Protein AF-A0A1L5KER3-F1 (afdb_monomer_lite)

Structure (mmCIF, N/CA/C/O backbone):
data_AF-A0A1L5KER3-F1
#
_entry.id   AF-A0A1L5KER3-F1
#
loop_
_atom_site.group_PDB
_atom_site.id
_atom_site.type_symbol
_atom_site.label_atom_id
_atom_site.label_alt_id
_atom_site.label_comp_id
_atom_site.label_asym_id
_atom_site.label_entity_id
_atom_site.label_seq_id
_atom_site.pdbx_PDB_ins_code
_atom_site.Cartn_x
_atom_site.Cartn_y
_atom_site.Cartn_z
_atom_site.occupancy
_atom_site.B_iso_or_equiv
_atom_site.auth_seq_id
_atom_site.auth_comp_id
_atom_site.auth_asym_id
_atom_site.auth_atom_id
_atom_site.pdbx_PDB_model_num
ATOM 1 N N . MET A 1 1 ? 20.670 -11.833 -35.541 1.00 56.44 1 MET A N 1
ATOM 2 C CA . MET A 1 1 ? 21.575 -10.970 -34.744 1.00 56.44 1 MET A CA 1
ATOM 3 C C . MET A 1 1 ? 22.126 -11.774 -33.566 1.00 56.44 1 MET A C 1
ATOM 5 O O . MET A 1 1 ? 21.333 -12.255 -32.764 1.00 56.44 1 MET A O 1
ATOM 9 N N . LYS A 1 2 ? 23.446 -12.002 -33.480 1.00 54.19 2 LYS A N 1
ATOM 10 C CA . LYS A 1 2 ? 24.056 -12.730 -32.347 1.00 54.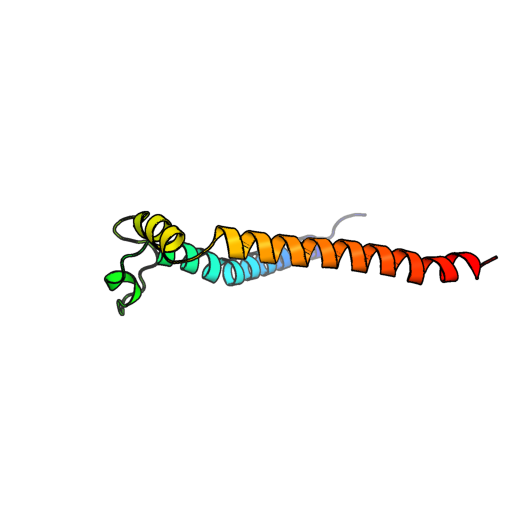19 2 LYS A CA 1
ATOM 11 C C . LYS A 1 2 ? 24.110 -11.794 -31.137 1.00 54.19 2 LYS A C 1
ATOM 13 O O . LYS A 1 2 ? 24.771 -10.766 -31.207 1.00 54.19 2 LYS A O 1
ATOM 18 N N . LYS A 1 3 ? 23.414 -12.133 -30.047 1.00 62.81 3 LYS A N 1
ATOM 19 C CA . LYS A 1 3 ? 23.486 -11.357 -28.800 1.00 62.81 3 LYS A CA 1
ATOM 20 C C . LYS A 1 3 ? 24.883 -11.484 -28.211 1.00 62.81 3 LYS A C 1
ATOM 22 O O . LYS A 1 3 ? 25.374 -12.596 -28.013 1.00 62.81 3 LYS A O 1
ATOM 27 N N . THR A 1 4 ? 25.528 -10.356 -27.960 1.00 80.31 4 THR A N 1
ATOM 28 C CA . THR A 1 4 ? 26.881 -10.334 -27.412 1.00 80.31 4 THR A CA 1
ATOM 29 C C . THR A 1 4 ? 26.845 -10.575 -25.900 1.00 80.31 4 THR A C 1
ATOM 31 O O . THR A 1 4 ? 25.828 -10.380 -25.231 1.00 80.31 4 THR A O 1
ATOM 34 N N . LYS A 1 5 ? 27.966 -11.023 -25.317 1.00 77.50 5 LYS A N 1
ATOM 35 C CA . LYS A 1 5 ? 28.070 -11.224 -23.857 1.00 77.50 5 LYS A CA 1
ATOM 36 C C . LYS A 1 5 ? 27.829 -9.918 -23.081 1.00 77.50 5 LYS A C 1
ATOM 38 O O . LYS A 1 5 ? 27.328 -9.974 -21.959 1.00 77.50 5 LYS A O 1
ATOM 43 N N . ALA A 1 6 ? 28.149 -8.769 -23.683 1.00 83.75 6 ALA A N 1
ATOM 44 C CA . ALA A 1 6 ? 27.885 -7.443 -23.132 1.00 83.75 6 ALA A CA 1
ATOM 45 C C . ALA A 1 6 ? 26.376 -7.179 -22.980 1.00 83.75 6 ALA A C 1
ATOM 47 O O . ALA A 1 6 ? 25.944 -6.788 -21.899 1.00 83.75 6 ALA A O 1
ATOM 48 N N . ASP A 1 7 ? 25.565 -7.534 -23.984 1.00 87.81 7 ASP A N 1
ATOM 49 C CA . ASP A 1 7 ? 24.099 -7.393 -23.930 1.00 87.81 7 ASP A CA 1
ATOM 50 C C . ASP A 1 7 ? 23.478 -8.217 -22.795 1.00 87.81 7 ASP A C 1
ATOM 52 O O . ASP A 1 7 ? 22.523 -7.794 -22.139 1.00 87.81 7 ASP A O 1
ATOM 56 N N . ARG A 1 8 ? 24.024 -9.417 -22.543 1.00 88.25 8 ARG A N 1
ATOM 57 C CA . ARG A 1 8 ? 23.575 -10.278 -21.439 1.00 88.25 8 ARG A CA 1
ATOM 58 C C . ARG A 1 8 ? 23.923 -9.668 -20.082 1.00 88.25 8 ARG A C 1
ATOM 60 O O . ARG A 1 8 ? 23.071 -9.670 -19.200 1.00 88.25 8 ARG A O 1
ATOM 67 N N . ARG A 1 9 ? 25.144 -9.147 -19.917 1.00 91.81 9 ARG A N 1
ATOM 68 C CA . ARG A 1 9 ? 25.582 -8.488 -18.673 1.00 91.81 9 ARG A CA 1
ATOM 69 C C . ARG A 1 9 ? 24.754 -7.241 -18.386 1.00 91.81 9 ARG A C 1
ATOM 71 O O . ARG A 1 9 ? 24.235 -7.121 -17.284 1.00 91.81 9 ARG A O 1
ATOM 78 N N . PHE A 1 10 ? 24.571 -6.377 -19.384 1.00 94.19 10 PHE A N 1
ATOM 79 C CA . PHE A 1 10 ? 23.746 -5.178 -19.260 1.00 94.19 10 PHE A CA 1
ATOM 80 C C . PHE A 1 10 ? 22.324 -5.530 -18.824 1.00 94.19 10 PHE A C 1
ATOM 82 O O . PHE A 1 10 ? 21.848 -5.013 -17.825 1.00 94.19 10 PHE A O 1
ATOM 89 N N . ARG A 1 11 ? 21.684 -6.504 -19.482 1.00 94.25 11 ARG A N 1
ATOM 90 C CA . ARG A 1 11 ? 20.331 -6.945 -19.118 1.00 94.25 11 ARG A CA 1
ATOM 91 C C . ARG A 1 11 ? 20.226 -7.455 -17.682 1.00 94.25 11 ARG A C 1
ATOM 93 O O . ARG A 1 11 ? 19.245 -7.149 -17.017 1.00 94.25 11 ARG A O 1
ATOM 100 N N . VAL A 1 12 ? 21.197 -8.243 -17.218 1.00 96.12 12 VAL A N 1
ATOM 101 C CA . VAL A 1 12 ? 21.203 -8.751 -15.836 1.00 96.12 12 VAL A CA 1
ATOM 102 C C . VAL A 1 12 ? 21.368 -7.602 -14.846 1.00 96.12 12 VAL A C 1
ATOM 104 O O . VAL A 1 12 ? 20.613 -7.531 -13.885 1.00 96.12 12 VAL A O 1
ATOM 107 N N . LEU A 1 13 ? 22.294 -6.675 -15.102 1.00 97.00 13 LEU A N 1
ATOM 108 C CA . LEU A 1 13 ? 22.494 -5.500 -14.252 1.00 97.00 13 LEU A CA 1
ATOM 109 C C . LEU A 1 13 ? 21.252 -4.603 -14.221 1.00 97.00 13 LEU A C 1
ATOM 111 O O . LEU A 1 13 ? 20.813 -4.216 -13.143 1.00 97.00 13 LEU A O 1
ATOM 115 N N . SER A 1 14 ? 20.639 -4.333 -15.376 1.00 96.19 14 SER A N 1
ATOM 116 C CA . SER A 1 14 ? 19.384 -3.583 -15.456 1.00 96.19 14 SER A CA 1
ATOM 117 C C . SER A 1 14 ? 18.254 -4.292 -14.716 1.00 96.19 14 SER A C 1
ATOM 119 O O . SER A 1 14 ? 17.507 -3.639 -13.999 1.00 96.19 14 SER A O 1
ATOM 121 N N . ALA A 1 15 ? 18.134 -5.616 -14.844 1.00 97.06 15 ALA A N 1
ATOM 122 C CA . ALA A 1 15 ? 17.119 -6.381 -14.126 1.00 97.06 15 ALA A CA 1
ATOM 123 C C . ALA A 1 15 ? 17.331 -6.319 -12.608 1.00 97.06 15 ALA A C 1
ATOM 125 O O . ALA A 1 15 ? 16.379 -6.077 -11.879 1.00 97.06 15 ALA A O 1
ATOM 126 N N . LEU A 1 16 ? 18.568 -6.478 -12.127 1.00 97.94 16 LEU A N 1
ATOM 127 C CA . LEU A 1 16 ? 18.890 -6.339 -10.703 1.00 97.94 16 LEU A CA 1
ATOM 128 C C . LEU A 1 16 ? 18.566 -4.935 -10.186 1.00 97.94 16 LEU A C 1
ATOM 130 O O . LEU A 1 16 ? 17.965 -4.799 -9.124 1.00 97.94 16 LEU A O 1
ATOM 134 N N . PHE A 1 17 ? 18.915 -3.904 -10.956 1.00 98.00 17 PHE A N 1
ATOM 135 C CA . PHE A 1 17 ? 18.628 -2.518 -10.607 1.00 98.00 17 PHE A CA 1
ATOM 136 C C . PHE A 1 17 ? 17.121 -2.237 -10.546 1.00 98.00 17 PHE A C 1
ATOM 138 O O . PHE A 1 17 ? 16.643 -1.673 -9.567 1.00 98.00 17 PHE A O 1
ATOM 145 N N . VAL A 1 18 ? 16.352 -2.682 -11.545 1.00 97.94 18 VAL A N 1
ATOM 146 C CA . VAL A 1 18 ? 14.888 -2.532 -11.551 1.00 97.94 18 VAL A CA 1
ATOM 147 C C . VAL A 1 18 ? 14.254 -3.304 -10.396 1.00 97.94 18 VAL A C 1
ATOM 149 O O . VAL A 1 18 ? 13.402 -2.756 -9.707 1.00 97.94 18 VAL A O 1
ATOM 152 N N . THR A 1 19 ? 14.699 -4.533 -10.123 1.00 97.75 19 THR A N 1
ATOM 153 C CA . THR A 1 19 ? 14.214 -5.312 -8.975 1.00 97.75 19 THR A CA 1
ATOM 154 C C . THR A 1 19 ? 14.489 -4.592 -7.658 1.00 97.75 19 THR A C 1
ATOM 156 O O . THR A 1 19 ? 13.599 -4.517 -6.815 1.00 97.75 19 THR A O 1
ATOM 159 N N . LEU A 1 20 ? 15.680 -4.011 -7.484 1.00 97.94 20 LEU A N 1
ATOM 160 C CA . LEU A 1 20 ? 16.004 -3.214 -6.301 1.00 97.94 20 LEU A CA 1
ATOM 161 C C . LEU A 1 20 ? 15.060 -2.012 -6.161 1.00 97.94 20 LEU A C 1
ATOM 163 O O . LEU A 1 20 ? 14.507 -1.799 -5.086 1.00 97.94 20 LEU A O 1
ATOM 167 N N . LEU A 1 21 ? 14.815 -1.269 -7.246 1.00 97.69 21 LEU A N 1
ATOM 168 C CA . LEU A 1 21 ? 13.862 -0.155 -7.240 1.00 97.69 21 LEU A CA 1
ATOM 169 C C . LEU A 1 21 ? 12.437 -0.612 -6.902 1.00 97.69 21 LEU A C 1
ATOM 171 O O . LEU A 1 21 ? 11.749 0.051 -6.125 1.00 97.69 21 LEU A O 1
ATOM 175 N N . CYS A 1 22 ? 11.995 -1.754 -7.430 1.00 97.50 22 CYS A N 1
ATOM 176 C CA . CYS A 1 22 ? 10.704 -2.347 -7.084 1.00 97.50 22 CYS A CA 1
ATOM 177 C C . CYS A 1 22 ? 10.618 -2.703 -5.595 1.00 97.50 22 CYS A C 1
ATOM 179 O O . CYS A 1 22 ? 9.597 -2.437 -4.972 1.00 97.50 22 CYS A O 1
ATOM 181 N N . LEU A 1 23 ? 11.677 -3.258 -5.000 1.00 97.06 23 LEU A N 1
ATOM 182 C CA . LEU A 1 23 ? 11.700 -3.563 -3.566 1.00 97.06 23 LEU A CA 1
ATOM 183 C C . LEU A 1 23 ? 11.682 -2.289 -2.717 1.00 97.06 23 LEU A C 1
ATOM 185 O O . LEU A 1 23 ? 10.915 -2.209 -1.763 1.00 97.06 23 LEU A O 1
ATOM 189 N N . MET A 1 24 ? 12.462 -1.270 -3.086 1.00 96.81 24 MET A N 1
ATOM 190 C CA . MET A 1 24 ? 12.492 0.011 -2.369 1.00 96.81 24 MET A CA 1
ATOM 191 C C . MET A 1 24 ? 11.141 0.734 -2.412 1.00 96.81 24 MET A C 1
ATOM 193 O O . MET A 1 24 ? 10.706 1.287 -1.407 1.00 96.81 24 MET A O 1
ATOM 197 N N . THR A 1 25 ? 10.465 0.716 -3.562 1.00 95.62 25 THR A N 1
ATOM 198 C CA . THR A 1 25 ? 9.141 1.340 -3.733 1.00 95.62 25 THR A CA 1
ATOM 199 C C . THR A 1 25 ? 8.004 0.491 -3.163 1.00 95.62 25 THR A C 1
ATOM 201 O O . THR A 1 25 ? 7.018 1.040 -2.680 1.00 95.62 25 THR A O 1
ATOM 204 N N . GLY A 1 26 ? 8.140 -0.836 -3.169 1.00 96.56 26 GLY A N 1
ATOM 205 C CA . GLY A 1 26 ? 7.171 -1.764 -2.588 1.00 96.56 26 GLY A CA 1
ATOM 206 C C . GLY A 1 26 ? 7.246 -1.854 -1.064 1.00 96.56 26 GLY A C 1
ATOM 207 O O . GLY A 1 26 ? 6.226 -2.080 -0.419 1.00 96.56 26 GLY A O 1
ATOM 208 N N . PHE A 1 27 ? 8.421 -1.631 -0.470 1.00 95.62 27 PHE A N 1
ATOM 209 C CA . PHE A 1 27 ? 8.622 -1.675 0.980 1.00 95.62 27 PHE A CA 1
ATOM 210 C C . PHE A 1 27 ? 7.628 -0.810 1.781 1.00 95.62 27 PHE A C 1
ATOM 212 O O . PHE A 1 27 ? 6.978 -1.361 2.673 1.00 95.62 27 PHE A O 1
ATOM 219 N N . PRO A 1 28 ? 7.414 0.489 1.474 1.00 94.25 28 PRO A N 1
ATOM 220 C CA . PRO A 1 28 ? 6.423 1.285 2.197 1.00 94.25 28 PRO A CA 1
ATOM 221 C C . PRO A 1 28 ? 4.997 0.734 2.053 1.00 94.25 28 PRO A C 1
ATOM 223 O O . PRO A 1 28 ? 4.218 0.834 2.995 1.00 94.25 28 PRO A O 1
ATOM 226 N N . LEU A 1 29 ? 4.649 0.087 0.934 1.00 95.19 29 LEU A N 1
ATOM 227 C CA . LEU A 1 29 ? 3.334 -0.546 0.775 1.00 95.19 29 LEU A CA 1
ATOM 228 C C . LEU A 1 29 ? 3.174 -1.740 1.724 1.00 95.19 29 LEU A C 1
ATOM 230 O O . LEU A 1 29 ? 2.151 -1.858 2.397 1.00 95.19 29 LEU A O 1
ATOM 234 N N . VAL A 1 30 ? 4.202 -2.583 1.848 1.00 95.25 30 VAL A N 1
ATOM 235 C CA . VAL A 1 30 ? 4.196 -3.704 2.804 1.00 95.25 30 VAL A CA 1
ATOM 236 C C . VAL A 1 30 ? 4.080 -3.191 4.241 1.00 95.25 30 VAL A C 1
ATOM 238 O O . VAL A 1 30 ? 3.275 -3.716 5.009 1.00 95.25 30 VAL A O 1
ATOM 241 N N . MET A 1 31 ? 4.802 -2.118 4.581 1.00 93.88 31 MET A N 1
ATOM 242 C CA . MET A 1 31 ? 4.691 -1.463 5.889 1.00 93.88 31 MET A CA 1
ATOM 243 C C . MET A 1 31 ? 3.266 -0.987 6.176 1.00 93.88 31 MET A C 1
ATOM 245 O O . MET A 1 31 ? 2.747 -1.251 7.256 1.00 93.88 31 MET A O 1
ATOM 249 N N . THR A 1 32 ? 2.598 -0.339 5.214 1.00 94.69 32 THR A N 1
ATOM 250 C CA . THR A 1 32 ? 1.213 0.125 5.422 1.00 94.69 32 THR A CA 1
ATOM 251 C C . THR A 1 32 ? 0.242 -1.024 5.692 1.00 94.69 32 THR A C 1
ATOM 253 O O . THR A 1 32 ? -0.633 -0.895 6.547 1.00 94.69 32 THR A O 1
ATOM 256 N N . ILE A 1 33 ? 0.419 -2.168 5.020 1.00 95.69 33 ILE A N 1
ATOM 257 C CA . ILE A 1 33 ? -0.397 -3.365 5.257 1.00 95.69 33 ILE A CA 1
ATOM 258 C C . ILE A 1 33 ? -0.112 -3.932 6.650 1.00 95.69 33 ILE A C 1
ATOM 260 O O . ILE A 1 33 ? -1.054 -4.242 7.376 1.00 95.69 33 ILE A O 1
ATOM 264 N N . SER A 1 34 ? 1.156 -4.022 7.052 1.00 95.44 34 SER A N 1
ATOM 265 C CA . SER A 1 34 ? 1.524 -4.502 8.387 1.00 95.44 34 SER A CA 1
ATOM 266 C C . SER A 1 34 ? 0.921 -3.636 9.495 1.00 95.44 34 SER A C 1
ATOM 268 O O . SER A 1 34 ? 0.169 -4.137 10.327 1.00 95.44 34 SER A O 1
ATOM 270 N N . VAL A 1 35 ? 1.123 -2.317 9.424 1.00 94.94 35 VAL A N 1
ATOM 271 C CA . VAL A 1 35 ? 0.581 -1.342 10.387 1.00 94.94 35 VAL A CA 1
ATOM 272 C C . VAL A 1 35 ? -0.947 -1.405 10.462 1.00 94.94 35 VAL A C 1
ATOM 274 O O . VAL A 1 35 ? -1.518 -1.303 11.544 1.00 94.94 35 VAL A O 1
ATOM 277 N N . SER A 1 36 ? -1.638 -1.639 9.341 1.00 96.06 36 SER A N 1
ATOM 278 C CA . SER A 1 36 ? -3.102 -1.790 9.343 1.00 96.06 36 SER A CA 1
ATOM 279 C C . SER A 1 36 ? -3.599 -2.977 10.181 1.00 96.06 36 SER A C 1
ATOM 281 O O . SER A 1 36 ? -4.742 -2.976 10.640 1.00 96.06 36 SER A O 1
ATOM 283 N N . LEU A 1 37 ? -2.741 -3.979 10.389 1.00 96.75 37 LEU A N 1
ATOM 284 C CA . LEU A 1 37 ? -3.016 -5.208 11.130 1.00 96.75 37 LEU A CA 1
ATOM 285 C C . LEU A 1 37 ? -2.412 -5.198 12.541 1.00 96.75 37 LEU A C 1
ATOM 287 O O . LEU A 1 37 ? -2.547 -6.196 13.241 1.00 96.75 37 LEU A O 1
ATOM 291 N N . GLN A 1 38 ? -1.778 -4.102 12.958 1.00 96.12 38 GLN A N 1
ATOM 292 C CA . GLN A 1 38 ? -1.171 -3.942 14.278 1.00 96.12 38 GLN A CA 1
ATOM 293 C C . GLN A 1 38 ? -2.122 -3.286 15.283 1.00 96.12 38 GLN A C 1
ATOM 2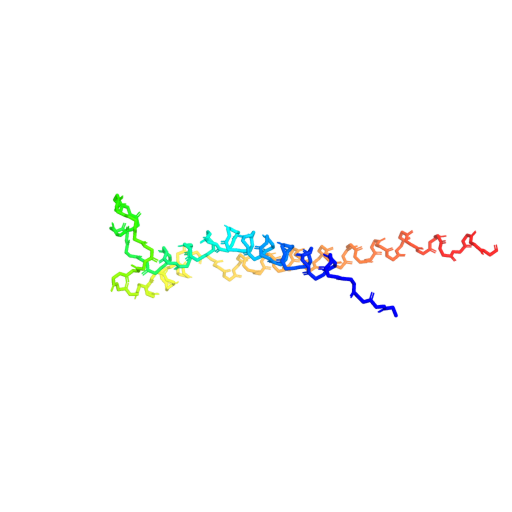95 O O . GLN A 1 38 ? -3.061 -2.563 14.939 1.00 96.12 38 GLN A O 1
ATOM 300 N N . THR A 1 39 ? -1.867 -3.529 16.563 1.00 95.56 39 THR A N 1
ATOM 301 C CA . THR A 1 39 ? -2.450 -2.786 17.683 1.00 95.56 39 THR A CA 1
ATOM 302 C C . THR A 1 39 ? -1.821 -1.396 17.794 1.00 95.56 39 THR A C 1
ATOM 304 O O . THR A 1 39 ? -0.693 -1.170 17.362 1.00 95.56 39 THR A O 1
ATOM 307 N N . MET A 1 40 ? -2.512 -0.444 18.430 1.00 92.75 40 MET A N 1
ATOM 308 C CA . MET A 1 40 ? -1.957 0.906 18.622 1.00 92.75 40 MET A CA 1
ATOM 309 C C . MET A 1 40 ? -0.646 0.890 19.426 1.00 92.75 40 MET A C 1
ATOM 311 O O . MET A 1 40 ? 0.252 1.672 19.138 1.00 92.75 40 MET A O 1
ATOM 315 N N . SER A 1 41 ? -0.502 -0.019 20.394 1.00 92.81 41 SER A N 1
ATOM 316 C CA . SER A 1 41 ? 0.744 -0.189 21.152 1.00 92.81 41 SER A CA 1
ATOM 317 C C . SER A 1 41 ? 1.913 -0.650 20.284 1.00 92.81 41 SER A C 1
ATOM 319 O O . SER A 1 41 ? 3.020 -0.164 20.479 1.00 92.81 41 SER A O 1
ATOM 321 N N . GLU A 1 42 ? 1.681 -1.547 19.320 1.00 93.12 42 GLU A N 1
ATOM 322 C CA . GLU A 1 42 ? 2.724 -1.995 18.386 1.00 93.12 42 GLU A CA 1
ATOM 323 C C . GLU A 1 42 ? 3.126 -0.874 17.421 1.00 93.12 42 GLU A C 1
ATOM 325 O O . GLU A 1 42 ? 4.314 -0.686 17.179 1.00 93.12 42 GLU A O 1
ATOM 330 N N . VAL A 1 43 ? 2.158 -0.095 16.922 1.00 92.88 43 VAL A N 1
ATOM 331 C CA . VAL A 1 43 ? 2.408 1.023 15.992 1.00 92.88 43 VAL A CA 1
ATOM 332 C C . VAL A 1 43 ? 3.226 2.145 16.639 1.00 92.88 43 VAL A C 1
ATOM 334 O O . VAL A 1 43 ? 4.056 2.761 15.974 1.00 92.88 43 VAL A O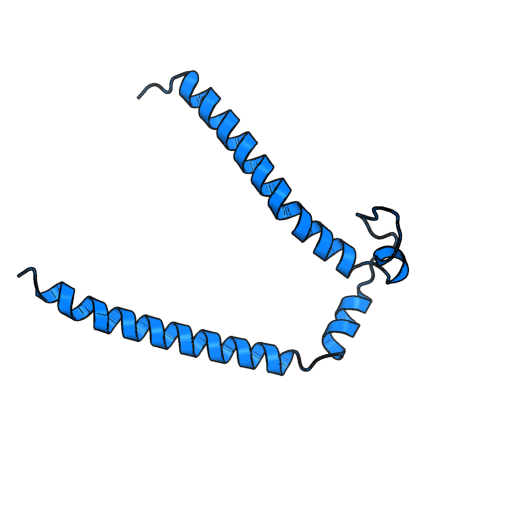 1
ATOM 337 N N . TYR A 1 44 ? 2.997 2.423 17.926 1.00 92.50 44 TYR A N 1
ATOM 338 C CA . TYR A 1 44 ? 3.742 3.436 18.684 1.00 92.50 44 TYR A CA 1
ATOM 339 C C . TYR A 1 44 ? 4.974 2.877 19.411 1.00 92.50 44 TYR A C 1
ATOM 341 O O . TYR A 1 44 ? 5.626 3.615 20.153 1.00 92.50 44 TYR A O 1
ATOM 349 N N . SER A 1 45 ? 5.294 1.594 19.219 1.00 91.06 45 SER A N 1
ATOM 350 C CA . SER A 1 45 ? 6.493 0.991 19.796 1.00 91.06 45 SER A CA 1
ATOM 351 C C . SER A 1 45 ? 7.757 1.625 19.194 1.00 91.06 45 SER A C 1
ATOM 353 O O . SER A 1 45 ? 7.786 1.907 17.994 1.00 91.06 45 SER A O 1
ATOM 355 N N . PRO A 1 46 ? 8.824 1.843 19.987 1.00 87.25 46 PRO A N 1
ATOM 356 C CA . PRO A 1 46 ? 10.128 2.239 19.454 1.00 87.25 46 PRO A CA 1
ATOM 357 C C . PRO A 1 46 ? 10.800 1.124 18.633 1.00 87.25 46 PRO A C 1
ATOM 359 O O . PRO A 1 46 ? 11.750 1.400 17.897 1.00 87.25 46 PRO A O 1
ATOM 362 N N . ASP A 1 47 ? 10.321 -0.115 18.754 1.00 86.81 47 ASP A N 1
ATOM 363 C CA . ASP A 1 47 ? 10.860 -1.271 18.045 1.00 86.81 47 ASP A CA 1
ATOM 364 C C . ASP A 1 47 ? 10.328 -1.363 16.609 1.00 86.81 47 ASP A C 1
ATOM 366 O O . ASP A 1 47 ? 9.160 -1.084 16.323 1.00 86.81 47 ASP A O 1
ATOM 370 N N . LEU A 1 48 ? 11.185 -1.803 15.682 1.00 83.25 48 LEU A N 1
ATOM 371 C CA . LEU A 1 48 ? 10.794 -2.022 14.289 1.00 83.25 48 LEU A CA 1
ATOM 372 C C . LEU A 1 48 ? 9.966 -3.310 14.156 1.00 83.25 48 LEU A C 1
ATOM 374 O O . LEU A 1 48 ? 10.485 -4.371 13.805 1.00 83.25 48 LEU A O 1
ATOM 378 N N . ASN A 1 49 ? 8.659 -3.190 14.370 1.00 86.06 49 ASN A N 1
ATOM 379 C CA . ASN A 1 49 ? 7.714 -4.289 14.205 1.00 86.06 49 ASN A CA 1
ATOM 380 C C . ASN A 1 49 ? 7.189 -4.336 12.764 1.00 86.06 49 ASN A C 1
ATOM 382 O O . ASN A 1 49 ? 6.240 -3.651 12.394 1.00 86.06 49 ASN A O 1
ATOM 386 N N . LEU A 1 50 ? 7.835 -5.149 11.923 1.00 89.00 50 LEU A N 1
ATOM 387 C CA . LEU A 1 50 ? 7.433 -5.389 10.528 1.00 89.00 50 LEU A CA 1
ATOM 388 C C . LEU A 1 50 ? 6.315 -6.425 10.392 1.00 89.00 50 LEU A C 1
ATOM 390 O O . LEU A 1 50 ? 5.567 -6.386 9.418 1.00 89.00 50 LEU A O 1
ATOM 394 N N . ILE A 1 51 ? 6.219 -7.363 11.331 1.00 92.69 51 ILE A N 1
ATOM 395 C CA . ILE A 1 51 ? 5.215 -8.428 11.351 1.00 92.69 51 ILE A CA 1
ATOM 396 C C . ILE A 1 51 ? 4.460 -8.279 12.677 1.00 92.69 51 ILE A C 1
ATOM 398 O O . ILE A 1 51 ? 5.123 -8.234 13.709 1.00 92.69 51 ILE A O 1
ATOM 402 N N . PRO A 1 52 ? 3.123 -8.145 12.665 1.00 91.81 52 PRO A N 1
ATOM 403 C CA . PRO A 1 52 ? 2.336 -8.034 13.893 1.00 91.81 52 PRO A CA 1
ATOM 404 C C . PRO A 1 52 ? 2.388 -9.332 14.703 1.00 91.81 52 PRO A C 1
ATOM 406 O O . PRO A 1 52 ? 2.376 -10.419 14.118 1.00 91.81 52 PRO A O 1
ATOM 409 N N . ASP A 1 53 ? 2.331 -9.221 16.030 1.00 91.38 53 ASP A N 1
ATOM 410 C CA . ASP A 1 53 ? 2.249 -10.389 16.915 1.00 91.38 53 ASP A CA 1
ATOM 411 C C . ASP A 1 53 ? 0.895 -11.099 16.764 1.00 91.38 53 ASP A C 1
ATOM 413 O O . ASP A 1 53 ? 0.799 -12.329 16.788 1.00 91.38 53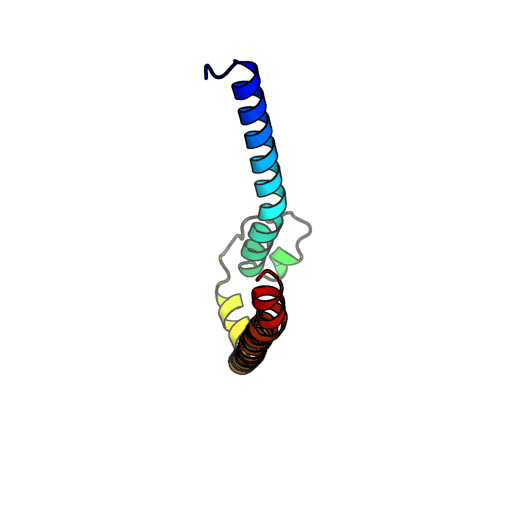 ASP A O 1
ATOM 417 N N . ALA A 1 54 ? -0.172 -10.318 16.560 1.00 93.12 54 ALA A N 1
ATOM 418 C CA . ALA A 1 54 ? -1.518 -10.814 16.300 1.00 93.12 54 ALA A CA 1
ATOM 419 C C . ALA A 1 54 ? -2.235 -9.963 15.244 1.00 93.12 54 ALA A C 1
ATOM 421 O O . ALA A 1 54 ? -2.288 -8.741 15.345 1.00 93.12 54 ALA A O 1
ATOM 422 N N . LEU A 1 55 ? -2.853 -10.618 14.255 1.00 95.56 55 LEU A N 1
ATOM 423 C CA . LEU A 1 55 ? -3.545 -9.950 13.148 1.00 95.56 55 LEU A CA 1
ATOM 424 C C . LEU A 1 55 ? -4.830 -9.237 13.614 1.00 95.56 55 LEU A C 1
ATOM 426 O O . LEU A 1 55 ? -5.850 -9.873 13.886 1.00 95.56 55 LEU A O 1
ATOM 430 N N . GLN A 1 56 ? -4.812 -7.902 13.635 1.00 96.75 56 GLN A N 1
ATOM 431 C CA . GLN A 1 56 ? -5.927 -7.054 14.072 1.00 96.75 56 GLN A CA 1
ATOM 432 C C . GLN A 1 56 ? -6.918 -6.730 12.942 1.00 96.75 56 GLN A C 1
ATOM 434 O O . GLN A 1 56 ? -7.085 -5.581 12.533 1.00 96.75 56 GLN A O 1
ATOM 439 N N . PHE A 1 57 ? -7.665 -7.726 12.454 1.00 96.31 57 PHE A N 1
ATOM 440 C CA . PHE A 1 57 ? -8.720 -7.493 11.448 1.00 96.31 57 PHE A CA 1
ATOM 441 C C . PHE A 1 57 ? -9.839 -6.552 11.929 1.00 96.31 57 PHE A C 1
ATOM 443 O O . PHE A 1 57 ? -10.540 -5.944 11.116 1.00 96.31 57 PHE A O 1
ATOM 450 N N . VAL A 1 58 ? -9.995 -6.393 13.248 1.00 96.31 58 VAL A N 1
ATOM 451 C CA . VAL A 1 58 ? -10.938 -5.440 13.848 1.00 96.31 58 VAL A CA 1
ATOM 452 C C . VAL A 1 58 ? -10.679 -4.004 13.385 1.00 96.31 58 VAL A C 1
ATOM 454 O O . VAL A 1 58 ? -11.637 -3.256 13.210 1.00 96.31 58 VAL A O 1
ATOM 457 N N . ASN A 1 59 ? -9.427 -3.646 13.080 1.00 96.12 59 ASN A N 1
ATOM 458 C CA . ASN A 1 59 ? -9.065 -2.325 12.572 1.00 96.12 59 ASN A CA 1
ATOM 459 C C . ASN A 1 59 ? -9.818 -1.986 11.282 1.00 96.12 59 ASN A C 1
ATOM 461 O O . ASN A 1 59 ? -10.311 -0.870 11.136 1.00 96.12 59 ASN A O 1
ATOM 465 N N . TYR A 1 60 ? -9.991 -2.958 10.381 1.00 95.69 60 TYR A N 1
ATOM 466 C CA . TYR A 1 60 ? -10.751 -2.773 9.144 1.00 95.69 60 TYR A CA 1
ATOM 467 C C . TYR A 1 60 ? -12.240 -2.571 9.413 1.00 95.69 60 TYR A C 1
ATOM 469 O O . TYR A 1 60 ? -12.854 -1.680 8.828 1.00 95.69 60 TYR A O 1
ATOM 477 N N . LYS A 1 61 ? -12.823 -3.359 10.327 1.00 95.06 61 LYS A N 1
ATOM 478 C CA . LYS A 1 61 ? -14.230 -3.199 10.721 1.00 95.06 61 LYS A CA 1
ATOM 479 C C . LYS A 1 61 ? -14.464 -1.814 11.321 1.00 95.06 61 LYS A C 1
ATOM 481 O O . LYS A 1 61 ? -15.362 -1.108 10.874 1.00 95.06 61 LYS A O 1
ATOM 486 N N . THR A 1 62 ? -13.632 -1.418 12.282 1.00 95.19 62 THR A N 1
ATOM 487 C CA . THR A 1 62 ? -13.695 -0.104 12.926 1.00 95.19 62 THR A CA 1
ATOM 488 C C . THR A 1 62 ? -13.541 1.004 11.892 1.00 95.19 62 THR A C 1
ATOM 490 O O . THR A 1 62 ? -14.418 1.860 11.794 1.00 95.19 62 THR A O 1
ATOM 493 N N . ALA A 1 63 ? -12.505 0.942 11.049 1.00 93.75 63 ALA A N 1
ATOM 494 C CA . ALA A 1 63 ? -12.265 1.928 10.002 1.00 93.75 63 ALA A CA 1
ATOM 495 C C . ALA A 1 63 ? -13.483 2.092 9.085 1.00 93.75 63 ALA A C 1
ATOM 497 O O . ALA A 1 63 ? -13.908 3.223 8.858 1.00 93.75 63 ALA A O 1
ATOM 498 N N . MET A 1 64 ? -14.095 0.992 8.630 1.00 93.50 64 MET A N 1
ATOM 499 C CA . MET A 1 64 ? -15.291 1.011 7.774 1.00 93.50 64 MET A CA 1
ATOM 500 C C . MET A 1 64 ? -16.539 1.584 8.461 1.00 93.50 64 MET A C 1
ATOM 502 O O . MET A 1 64 ? -17.447 2.044 7.772 1.00 93.50 64 MET A O 1
ATOM 506 N N . THR A 1 65 ? -16.592 1.596 9.794 1.00 94.44 65 THR A N 1
ATOM 507 C CA . THR A 1 65 ? -17.717 2.165 10.558 1.00 94.44 65 THR A CA 1
ATOM 508 C C . THR A 1 65 ? -17.510 3.615 10.999 1.00 94.44 65 THR A C 1
ATOM 510 O O . THR A 1 65 ? -18.489 4.306 11.261 1.00 94.44 65 THR A O 1
ATOM 513 N N . THR A 1 66 ? -16.268 4.109 11.053 1.00 93.69 66 THR A N 1
ATOM 514 C CA . THR A 1 66 ? -15.960 5.474 11.527 1.00 93.69 66 THR A CA 1
ATOM 515 C C . THR A 1 66 ? -16.359 6.565 10.525 1.00 93.69 66 THR A C 1
ATOM 517 O O . THR A 1 66 ? -16.577 7.712 10.907 1.00 93.69 66 THR A O 1
ATOM 520 N N . GLY A 1 67 ? -16.452 6.239 9.233 1.00 89.69 67 GLY A N 1
ATOM 521 C CA . GLY A 1 67 ? -16.695 7.212 8.165 1.00 89.69 67 GLY A CA 1
ATOM 522 C C . GLY A 1 67 ? -17.885 6.868 7.274 1.00 89.69 67 GLY A C 1
ATOM 523 O O . GLY A 1 67 ? -18.296 5.716 7.163 1.00 89.69 67 GLY A O 1
ATOM 524 N N . SER A 1 68 ? -18.394 7.870 6.551 1.00 94.31 68 SER A N 1
ATOM 525 C CA . SER A 1 68 ? -19.412 7.676 5.506 1.00 94.31 68 SER A CA 1
ATOM 526 C C . SER A 1 68 ? -18.799 7.148 4.195 1.00 94.31 68 SER A C 1
ATOM 528 O O . SER A 1 68 ? -18.950 7.738 3.127 1.00 94.31 68 SER A O 1
ATOM 530 N N . TRP A 1 69 ? -18.094 6.012 4.270 1.00 94.38 69 TRP A N 1
ATOM 531 C CA . TRP A 1 69 ? -17.300 5.446 3.169 1.00 94.38 69 TRP A CA 1
ATOM 532 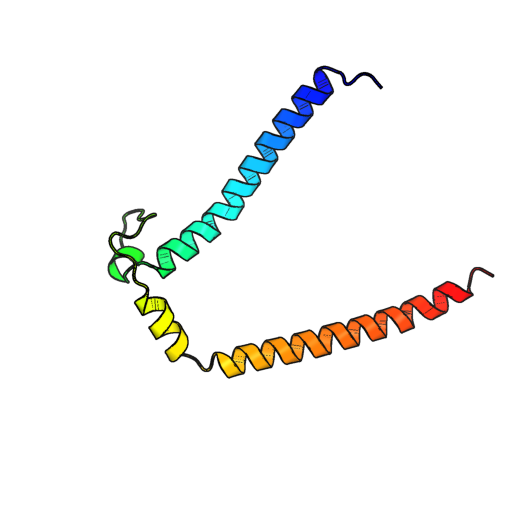C C . TRP A 1 69 ? -18.080 5.248 1.876 1.00 94.38 69 TRP A C 1
ATOM 534 O O . TRP A 1 69 ? -17.569 5.575 0.809 1.00 94.38 69 TRP A O 1
ATOM 544 N N . ALA A 1 70 ? -19.331 4.788 1.960 1.00 93.62 70 ALA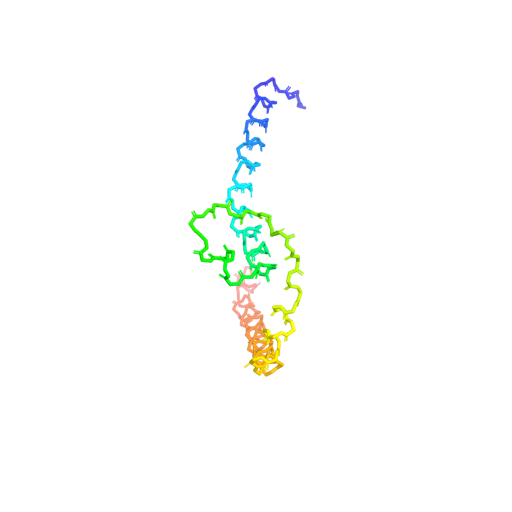 A N 1
ATOM 545 C CA . ALA A 1 70 ? -20.189 4.640 0.787 1.00 93.62 70 ALA A CA 1
ATOM 546 C C . ALA A 1 70 ? -20.384 5.976 0.049 1.00 93.62 70 ALA A C 1
ATOM 548 O O . ALA A 1 70 ? -20.271 6.029 -1.174 1.00 93.62 70 ALA A O 1
ATOM 549 N N . ARG A 1 71 ? -20.591 7.072 0.791 1.00 95.44 71 ARG A N 1
ATOM 550 C CA . ARG A 1 71 ? -20.736 8.414 0.217 1.00 95.44 71 ARG A CA 1
ATOM 551 C C . ARG A 1 71 ? -19.426 8.896 -0.396 1.00 95.44 71 ARG A C 1
ATOM 553 O O . ARG A 1 71 ? -19.435 9.429 -1.499 1.00 95.44 71 ARG A O 1
ATOM 560 N N . TYR A 1 72 ? -18.297 8.694 0.281 1.00 95.44 72 TYR A N 1
ATOM 561 C CA . TYR A 1 72 ? -16.986 9.079 -0.252 1.00 95.44 72 TYR A CA 1
ATOM 562 C C . TYR A 1 72 ? -16.645 8.314 -1.531 1.00 95.44 72 TYR A C 1
ATOM 564 O O . TYR A 1 72 ? -16.205 8.915 -2.508 1.00 95.44 72 TYR A O 1
ATOM 572 N N . PHE A 1 73 ? -16.919 7.010 -1.555 1.00 96.19 73 PHE A N 1
ATOM 573 C CA . PHE A 1 73 ? -16.732 6.179 -2.736 1.00 96.19 73 PHE A CA 1
ATOM 574 C C . PHE A 1 73 ? -17.623 6.637 -3.896 1.00 96.19 73 PHE A C 1
ATOM 576 O O . PHE A 1 73 ? -17.131 6.819 -5.007 1.00 96.19 73 PHE A O 1
ATOM 583 N N . GLN A 1 74 ? -18.909 6.902 -3.639 1.00 97.69 74 GLN A N 1
ATOM 584 C CA . GLN A 1 74 ? -19.843 7.410 -4.650 1.00 97.69 74 GLN A CA 1
ATOM 585 C C . GLN A 1 74 ? -19.431 8.778 -5.197 1.00 97.69 74 GLN A C 1
ATOM 587 O O . GLN A 1 74 ? -19.471 8.985 -6.410 1.00 97.69 74 GLN A O 1
ATOM 592 N N . ASN A 1 75 ? -19.003 9.697 -4.330 1.00 97.25 75 ASN A N 1
ATOM 593 C CA . ASN A 1 75 ? -18.523 11.014 -4.742 1.00 97.25 75 ASN A CA 1
ATOM 594 C C . ASN A 1 75 ? -17.312 10.882 -5.671 1.00 97.25 75 ASN A C 1
ATOM 596 O O . ASN A 1 75 ? -17.318 11.435 -6.769 1.00 97.25 75 ASN A O 1
ATOM 600 N N . SER A 1 76 ? -16.302 10.113 -5.256 1.00 97.56 76 SER A N 1
ATOM 601 C CA . SER A 1 76 ? -15.092 9.896 -6.050 1.00 97.56 76 SER A CA 1
ATOM 602 C C . SER A 1 76 ? -15.413 9.231 -7.383 1.00 97.56 76 SER A C 1
ATOM 604 O O . SER A 1 76 ? -14.986 9.720 -8.423 1.00 97.56 76 SER A O 1
ATOM 606 N N . LEU A 1 77 ? -16.238 8.179 -7.377 1.00 97.88 77 LEU A N 1
ATOM 607 C CA . LEU A 1 77 ? -16.657 7.494 -8.596 1.00 97.88 77 LEU A CA 1
ATOM 608 C C . LEU A 1 77 ? -17.379 8.446 -9.558 1.00 97.88 77 LEU A C 1
ATOM 610 O O . LEU A 1 77 ? -17.055 8.485 -10.742 1.00 97.88 77 LEU A O 1
ATOM 614 N N . THR A 1 78 ? -18.311 9.252 -9.046 1.00 97.88 78 THR A N 1
ATOM 615 C CA . THR A 1 78 ? -19.067 10.227 -9.844 1.00 97.88 78 THR A CA 1
ATOM 616 C C . THR A 1 78 ? -18.135 11.254 -10.480 1.00 97.88 78 THR A C 1
ATOM 618 O O . THR A 1 78 ? -18.191 11.471 -11.691 1.00 97.88 78 THR A O 1
ATOM 621 N N . VAL A 1 79 ? -17.229 11.845 -9.694 1.00 97.25 79 VAL A N 1
ATOM 622 C CA . VAL A 1 79 ? -16.259 12.830 -10.195 1.00 97.25 79 VAL A CA 1
ATOM 623 C C . VAL A 1 79 ? -15.334 12.204 -11.236 1.00 97.25 79 VAL A C 1
ATOM 625 O O . VAL A 1 79 ? -15.133 12.797 -12.296 1.00 97.25 79 VAL A O 1
ATOM 628 N N . THR A 1 80 ? -14.808 11.000 -10.993 1.00 96.81 80 THR A N 1
ATOM 629 C CA . THR A 1 80 ? -13.929 10.307 -11.944 1.00 96.81 80 THR A CA 1
ATOM 630 C C . THR A 1 80 ? -14.648 10.002 -13.255 1.00 96.81 80 THR A C 1
ATOM 632 O O . THR A 1 80 ? -14.098 10.282 -14.317 1.00 96.81 80 THR A O 1
ATOM 635 N N . VAL A 1 81 ? -15.880 9.486 -13.208 1.00 96.94 81 VAL A N 1
ATOM 636 C CA . VAL A 1 81 ? -16.659 9.164 -14.414 1.00 96.94 81 VAL A CA 1
ATOM 637 C C . VAL A 1 81 ? -16.943 10.422 -15.232 1.00 96.94 81 VAL A C 1
ATOM 639 O O . VAL A 1 81 ? -16.629 10.449 -16.422 1.00 96.94 81 VAL A O 1
ATOM 642 N N . ILE A 1 82 ? -17.465 11.481 -14.602 1.00 96.81 82 ILE A N 1
ATOM 643 C CA . ILE A 1 82 ? -17.735 12.760 -15.280 1.00 96.81 82 ILE A CA 1
ATOM 644 C C . ILE A 1 82 ? -16.454 13.300 -15.918 1.00 96.81 82 ILE A C 1
ATOM 646 O O . ILE A 1 82 ? -16.454 13.692 -17.085 1.00 96.81 82 ILE A O 1
ATOM 650 N N . THR A 1 83 ? -15.347 13.267 -15.176 1.00 95.19 83 THR A N 1
ATOM 651 C CA . THR A 1 83 ? -14.046 13.749 -15.643 1.00 95.19 83 THR A CA 1
ATOM 652 C C . THR A 1 83 ? -13.568 12.962 -16.861 1.00 95.19 83 THR A C 1
ATOM 654 O O . THR A 1 83 ? -13.248 13.563 -17.883 1.00 95.19 83 THR A O 1
ATOM 657 N N . VAL A 1 84 ? -13.568 11.627 -16.809 1.00 95.50 84 VAL A N 1
ATOM 658 C CA . VAL A 1 84 ? -13.119 10.776 -17.924 1.00 95.50 84 VAL A CA 1
ATOM 659 C C . VAL A 1 84 ? -13.982 10.981 -19.166 1.00 95.50 84 VAL A C 1
ATOM 661 O O . VAL A 1 84 ? -13.432 11.137 -20.256 1.00 95.50 84 VAL A O 1
ATOM 664 N N . VAL A 1 85 ? -15.309 11.028 -19.019 1.00 94.81 85 VAL A N 1
ATOM 665 C CA . VAL A 1 85 ? -16.236 11.256 -20.140 1.00 94.81 85 VAL A CA 1
ATOM 666 C C . VAL A 1 85 ? -16.001 12.631 -20.766 1.00 94.81 85 VAL A C 1
ATOM 668 O O . VAL A 1 85 ? -15.869 12.739 -21.986 1.00 94.81 85 VAL A O 1
ATOM 671 N N . MET A 1 86 ? -15.870 13.671 -19.942 1.00 92.31 86 MET A N 1
ATOM 672 C CA . MET A 1 86 ? -15.594 15.031 -20.402 1.00 92.31 86 MET A CA 1
ATOM 673 C C . MET A 1 86 ? -14.244 15.127 -21.127 1.00 92.31 86 MET A C 1
ATOM 675 O O . MET A 1 86 ? -14.175 15.698 -22.215 1.00 92.31 86 MET A O 1
ATOM 679 N N . TYR A 1 87 ? -13.173 14.546 -20.572 1.00 90.50 87 TYR A N 1
ATOM 680 C CA . TYR A 1 87 ? -11.854 14.538 -21.213 1.00 90.50 87 TYR A CA 1
ATOM 681 C C . TYR A 1 87 ? -11.851 13.740 -22.521 1.00 90.50 87 TYR A C 1
ATOM 683 O O . TYR A 1 87 ? -11.276 14.203 -23.503 1.00 90.50 87 TYR A O 1
ATOM 691 N N . LYS A 1 88 ? -12.524 12.582 -22.579 1.00 84.31 88 LYS A N 1
ATOM 692 C CA . LYS A 1 88 ? -12.702 11.806 -23.820 1.00 84.31 88 LYS A CA 1
ATOM 693 C C . LYS A 1 88 ? -13.442 12.607 -24.891 1.00 84.31 88 LYS A C 1
ATOM 695 O O . LYS A 1 88 ? -12.994 12.628 -26.035 1.00 84.31 88 LYS A O 1
ATOM 700 N N . GLY A 1 89 ? -14.533 13.280 -24.523 1.00 79.81 89 GLY A N 1
ATOM 701 C CA . GLY A 1 89 ? -15.279 14.151 -25.432 1.00 79.81 89 GLY A CA 1
ATOM 702 C C . GLY A 1 89 ? -14.423 15.311 -25.943 1.00 79.81 89 GLY A C 1
ATOM 703 O O . GLY A 1 89 ? -14.374 15.565 -27.144 1.00 79.81 89 GLY A O 1
ATOM 704 N N . LYS A 1 90 ? -13.659 15.954 -25.052 1.00 75.25 90 LYS A N 1
ATOM 705 C CA . LYS A 1 90 ? -12.742 17.041 -25.414 1.00 75.25 90 LYS A CA 1
ATOM 706 C C . LYS A 1 90 ? -11.604 16.570 -26.322 1.00 75.25 90 LYS A C 1
ATOM 708 O O . LYS A 1 90 ? -11.261 17.282 -27.258 1.00 75.25 90 LYS A O 1
ATOM 713 N N . LEU A 1 91 ? -11.057 15.374 -26.103 1.00 71.38 91 LEU A N 1
ATOM 714 C CA . LEU A 1 91 ? -10.027 14.791 -26.966 1.00 71.38 91 LEU A CA 1
ATOM 715 C C . LEU A 1 91 ? -10.547 14.554 -28.391 1.00 71.38 91 LEU A C 1
ATOM 717 O O . LEU A 1 91 ? -9.853 14.879 -29.348 1.00 71.38 91 LEU A O 1
ATOM 721 N N . HIS A 1 92 ? -11.776 14.048 -28.542 1.00 64.56 92 HIS A N 1
ATOM 722 C CA . HIS A 1 92 ? -12.380 13.853 -29.862 1.00 64.56 92 HIS A CA 1
ATOM 723 C C . HIS A 1 92 ? -12.573 15.186 -30.602 1.00 64.56 92 HIS A C 1
ATOM 725 O O . HIS A 1 92 ? -12.196 15.302 -31.762 1.00 64.56 92 HIS A O 1
ATOM 731 N N . THR A 1 93 ? -13.080 16.221 -29.924 1.00 62.56 93 THR A N 1
ATOM 732 C CA . THR A 1 93 ? -13.285 17.549 -30.531 1.00 62.56 93 THR A CA 1
ATOM 733 C C . THR A 1 93 ? -11.977 18.279 -30.835 1.00 62.56 93 THR A C 1
ATOM 735 O O . THR A 1 93 ? -11.907 19.009 -31.816 1.00 62.56 93 THR A O 1
ATOM 738 N N . VAL A 1 94 ? -10.932 18.090 -30.024 1.00 71.06 94 VAL A N 1
ATOM 739 C CA . VAL A 1 94 ? -9.616 18.698 -30.269 1.00 71.06 94 VAL A CA 1
ATOM 740 C C . VAL A 1 94 ? -8.881 17.992 -31.407 1.00 71.06 94 VAL A C 1
ATOM 742 O O . VAL A 1 94 ? -8.267 18.680 -32.208 1.00 71.06 94 VAL A O 1
ATOM 745 N N . CYS A 1 95 ? -8.950 16.662 -31.528 1.00 63.81 95 CYS A N 1
ATOM 746 C CA . CYS A 1 95 ? -8.251 15.916 -32.583 1.00 63.81 95 CYS A CA 1
ATOM 747 C C . CYS A 1 95 ? -9.002 15.860 -33.927 1.00 63.81 95 CYS A C 1
ATOM 749 O O . CYS A 1 95 ? -8.353 15.708 -34.958 1.00 63.81 95 CYS A O 1
ATOM 751 N N . ALA A 1 96 ? -10.331 16.012 -33.943 1.00 65.31 96 ALA A N 1
ATOM 752 C CA . ALA A 1 96 ? -11.129 16.042 -35.173 1.00 65.31 96 ALA A CA 1
ATOM 753 C C . ALA A 1 96 ? -10.665 17.091 -36.212 1.00 65.31 96 ALA A C 1
ATOM 755 O O . ALA A 1 96 ? -10.499 16.718 -37.370 1.00 65.31 96 ALA A O 1
ATOM 756 N N . PRO A 1 97 ? -10.396 18.366 -35.862 1.00 66.44 97 PRO A N 1
ATOM 757 C CA . PRO A 1 97 ? -9.958 19.356 -36.848 1.00 66.44 97 PRO A CA 1
ATOM 758 C C . PRO A 1 97 ? -8.560 19.086 -37.426 1.00 66.44 97 PRO A C 1
ATOM 760 O O . PRO A 1 97 ? -8.319 19.446 -38.572 1.00 66.44 97 PRO A O 1
ATOM 763 N N . TYR A 1 98 ? -7.660 18.415 -36.695 1.00 61.75 98 TYR A N 1
ATOM 764 C CA . TYR A 1 98 ? -6.317 18.086 -37.204 1.00 61.75 98 TYR A CA 1
ATOM 765 C C . TYR A 1 98 ? -6.306 16.889 -38.165 1.00 61.75 98 TYR A C 1
ATOM 767 O O . TYR A 1 98 ? -5.355 16.720 -38.920 1.00 61.75 98 TYR A O 1
ATOM 775 N N . ALA A 1 99 ? -7.357 16.064 -38.168 1.00 63.03 99 ALA A N 1
ATOM 776 C CA . ALA A 1 99 ? -7.489 14.943 -39.099 1.00 63.03 99 ALA A CA 1
ATOM 777 C C . ALA A 1 99 ? -7.927 15.378 -40.513 1.00 63.03 99 ALA A C 1
ATOM 779 O O . ALA A 1 99 ? -7.816 14.598 -41.454 1.00 63.03 99 ALA A O 1
ATOM 780 N N . HIS A 1 100 ? -8.416 16.613 -40.667 1.00 62.03 100 HIS A N 1
ATOM 781 C CA . HIS A 1 100 ? -8.922 17.151 -41.935 1.00 62.03 100 HIS A CA 1
ATOM 782 C C . HIS A 1 100 ? -7.972 18.153 -42.611 1.00 62.03 100 HIS A C 1
ATOM 784 O O . HIS A 1 100 ? -8.278 18.631 -43.696 1.00 62.03 100 HIS A O 1
ATOM 790 N N . THR A 1 101 ? -6.830 18.476 -41.996 1.00 59.06 101 THR A N 1
ATOM 791 C CA . THR A 1 101 ? -5.848 19.439 -42.532 1.00 59.06 101 THR A CA 1
ATOM 792 C C . THR A 1 101 ? -4.732 18.808 -43.371 1.00 59.06 101 THR A C 1
ATOM 794 O O . THR A 1 101 ? -3.910 19.543 -43.905 1.00 59.06 101 THR A O 1
ATOM 797 N N . GLU A 1 102 ? -4.690 17.478 -43.505 1.00 55.91 102 GLU A N 1
ATOM 798 C CA . GLU A 1 102 ? -3.684 16.758 -44.312 1.00 55.91 102 GLU A CA 1
ATOM 799 C C . GLU A 1 102 ? -4.222 16.222 -45.658 1.00 55.91 102 GLU A C 1
ATOM 801 O O . GLU A 1 102 ? -3.676 15.261 -46.201 1.00 55.91 102 GLU A O 1
ATOM 806 N N . GLN A 1 103 ? -5.289 16.819 -46.207 1.00 49.19 103 GLN A N 1
ATOM 807 C CA . GLN A 1 103 ? -5.815 16.503 -47.547 1.00 49.19 103 GLN A CA 1
ATOM 808 C C . GLN A 1 103 ? -5.700 17.685 -48.505 1.00 49.19 103 GLN A C 1
ATOM 810 O O . GLN A 1 103 ? -5.978 18.824 -48.067 1.00 49.19 103 GLN A O 1
#

pLDDT: mean 88.6, std 12.48, range [49.19, 98.0]

Secondary structure (DSSP, 8-state):
-PPPHHHHHHHHHHHHHHHHHHHHHHHHHHHHHHHHTS-HHHHT-SS--SS-SS--THHHHHHHHHS-HHHHHHHHHHHHHHHHHHHHHHHHHHHTGGGSS--

Radius of gyration: 24.69 Å; chains: 1; bounding box: 49×32×69 Å

Foldseek 3Di:
DDDDPVNVVVVVVVVVVVVVVCCVVCVVVLQVVQLLQEDPCVVPDPDDCSHHPGGRPVSVVVVVPVDPVVVVVVVVVVVVVVVVVVVVVVVCVVCVVVVPPPD

Sequence (103 aa):
MKKTKADRRFRVLSALFVTLLCLMTGFPLVMTISVSLQTMSEVYSPDLNLIPDALQFVNYKTAMTTGSWARYFQNSLTVTVITVVMYKGKLHTVCAPYAHTEQ